Protein AF-A0AAE1FX79-F1 (afdb_monomer)

Solvent-accessible surface area (backbone atoms only — not comparable to full-atom values): 5603 Å² total; per-residue (Å²): 134,86,79,76,78,84,75,81,76,76,76,85,86,74,69,72,71,37,69,72,55,36,51,56,46,50,53,52,47,53,43,43,76,72,68,49,52,61,70,55,52,18,66,76,67,74,42,57,54,67,58,48,52,52,51,50,53,42,31,77,75,66,77,48,76,70,68,79,85,72,84,71,78,83,77,91,71,57,74,70,69,63,74,77,114

Radius of gyration: 20.28 Å; Cα contacts (8 Å, |Δi|>4): 43; chains: 1; bounding box: 27×35×62 Å

Mean predicted aligned error: 10.4 Å

pLDDT: mean 81.67, std 16.99, range [42.16, 97.81]

Nearest PDB structures (foldseek):
  2x48-assembly1_A  TM=9.566E-01  e=2.734E-01  Sulfolobus islandicus rod-shaped virus 1
  2r0q-assembly1_F  TM=9.119E-01  e=4.492E-01  Staphylococcus aureus
  7bhy-assembly1_A  TM=6.313E-01  e=1.013E-01  Bacillus subtilis subsp. subtilis str. 168
  5z4y-assembly1_B  TM=4.578E-01  e=2.398E+00  unclassified
  5nr6-assembly1_A  TM=4.279E-01  e=9.392E+00  Dictyostelium discoideum

Sequence (85 aa):
MDIQPRRRVKPPRTRANRPEVISHRTRIVAYHEAGKGMREISLLLGISRDTVRLWVRRYQEESHVLTRPRPGGPRVTTPEEDELI

InterPro domains: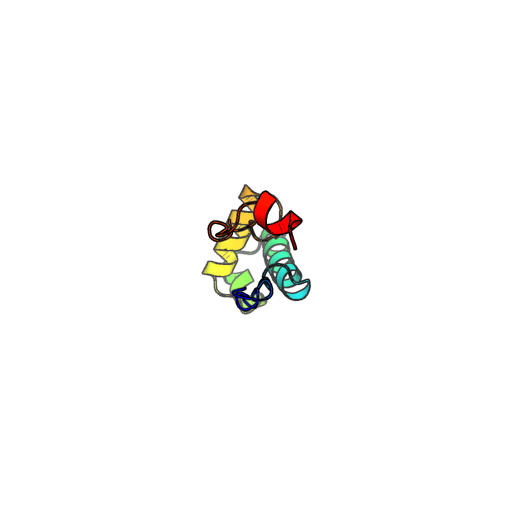
  IPR009057 Homedomain-like superfamily [SSF46689] (16-85)
  IPR036388 Winged helix-like DNA-binding domain superfamily [G3DSA:1.10.10.10] (22-65)
  IPR055247 Insertion element IS150 protein InsJ-like, helix-turn-helix domain [PF13518] (24-75)

Organism: Petrolisthes cinctipes (NCBI:txid88211)

Foldseek 3Di:
DDDDDDDPDDPPPPPQPPPVNQVLLVQLCVVVVVVDDLVRSCVVSVHDSVVSVVSNVCCVVPVGNHDDDDDDPDDPDDPVVVVVD

Secondary structure (DSSP, 8-state):
--------PPPP---TT-HHHHHHHHHHHHHHHTT--HHHHHHHHT--HHHHHHHHHHHHHHSS-PPPPPPPPPPSS-HHHHHT-

Structure (mmCIF, N/CA/C/O backbone):
data_AF-A0AAE1FX79-F1
#
_entry.id   AF-A0AAE1FX79-F1
#
loop_
_atom_site.group_PDB
_atom_site.id
_atom_site.type_symbol
_atom_site.label_atom_id
_atom_site.label_alt_id
_atom_site.label_comp_id
_atom_site.label_asym_id
_atom_site.label_entity_id
_atom_site.label_seq_id
_atom_site.pdbx_PDB_ins_code
_atom_site.Cartn_x
_atom_site.Cartn_y
_atom_site.Cartn_z
_atom_site.occupancy
_atom_site.B_iso_or_equiv
_atom_site.auth_seq_id
_atom_site.auth_comp_id
_atom_site.auth_asym_id
_atom_site.auth_atom_id
_atom_site.pdbx_PDB_model_num
ATOM 1 N N . MET A 1 1 ? 7.860 -25.908 -49.175 1.00 42.16 1 MET A N 1
ATOM 2 C CA . MET A 1 1 ? 7.834 -24.579 -48.530 1.00 42.16 1 MET A CA 1
ATOM 3 C C . 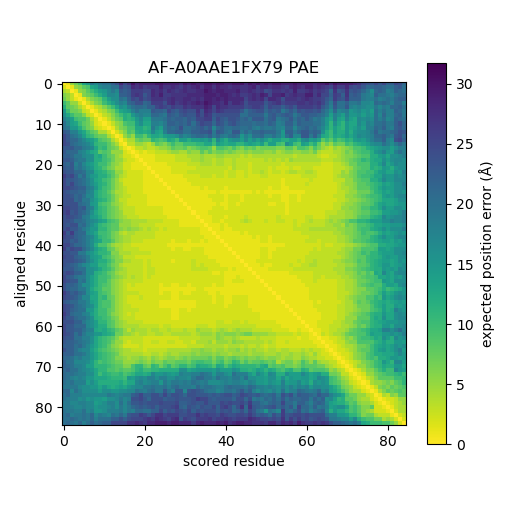MET A 1 1 ? 7.009 -24.725 -47.267 1.00 42.16 1 MET A C 1
ATOM 5 O O . MET A 1 1 ? 5.787 -24.674 -47.328 1.00 42.16 1 MET A O 1
ATOM 9 N N . ASP A 1 2 ? 7.673 -25.042 -46.160 1.00 45.97 2 ASP A N 1
ATOM 10 C CA . ASP A 1 2 ? 7.034 -25.311 -44.874 1.00 45.97 2 ASP A CA 1
ATOM 11 C C . ASP A 1 2 ? 6.604 -24.002 -44.210 1.00 45.97 2 ASP A C 1
ATOM 13 O O . ASP A 1 2 ? 7.420 -23.239 -43.696 1.00 45.97 2 ASP A O 1
ATOM 17 N N . ILE A 1 3 ? 5.302 -23.725 -44.246 1.00 50.97 3 ILE A N 1
ATOM 18 C CA . ILE A 1 3 ? 4.696 -22.599 -43.536 1.00 50.97 3 ILE A CA 1
ATOM 19 C C . ILE A 1 3 ? 4.574 -23.010 -42.066 1.00 50.97 3 ILE A C 1
ATOM 21 O O . ILE A 1 3 ? 3.682 -23.773 -41.693 1.00 50.97 3 ILE A O 1
ATOM 25 N N . GLN A 1 4 ? 5.485 -22.524 -41.223 1.00 50.50 4 GLN A N 1
ATOM 26 C CA . GLN A 1 4 ? 5.410 -22.734 -39.777 1.00 50.50 4 GLN A CA 1
ATOM 27 C C . GLN A 1 4 ? 4.148 -22.054 -39.205 1.00 50.50 4 GLN A C 1
ATOM 29 O O . GLN A 1 4 ? 3.847 -20.908 -39.555 1.00 50.50 4 GLN A O 1
ATOM 34 N N . PRO A 1 5 ? 3.381 -22.717 -38.318 1.00 48.91 5 PRO A N 1
ATOM 35 C CA . PRO A 1 5 ? 2.138 -22.162 -37.801 1.00 48.91 5 PRO A CA 1
ATOM 36 C C . PRO A 1 5 ? 2.401 -20.966 -36.875 1.00 48.91 5 PRO A C 1
ATOM 38 O O . PRO A 1 5 ? 3.189 -21.045 -35.931 1.00 48.91 5 PRO A O 1
ATOM 41 N N . ARG A 1 6 ? 1.672 -19.865 -37.102 1.00 57.25 6 ARG A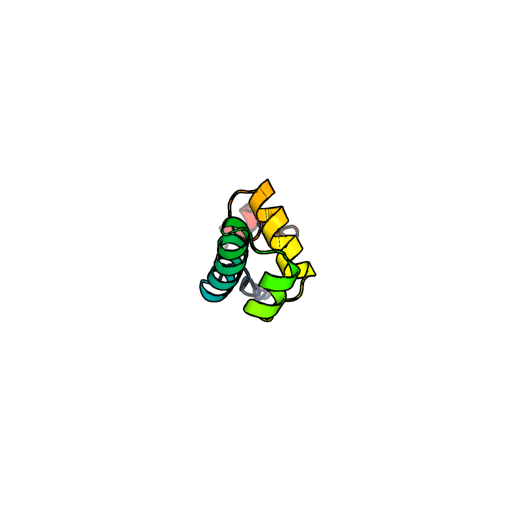 N 1
ATOM 42 C CA . ARG A 1 6 ? 1.662 -18.663 -36.250 1.00 57.25 6 ARG A CA 1
ATOM 43 C C . ARG A 1 6 ? 1.357 -19.037 -34.793 1.00 57.25 6 ARG A C 1
ATOM 45 O O . ARG A 1 6 ? 0.204 -19.290 -34.435 1.00 57.25 6 ARG A O 1
ATOM 52 N N . ARG A 1 7 ? 2.369 -19.052 -33.918 1.00 55.34 7 ARG A N 1
ATOM 53 C CA . ARG A 1 7 ? 2.158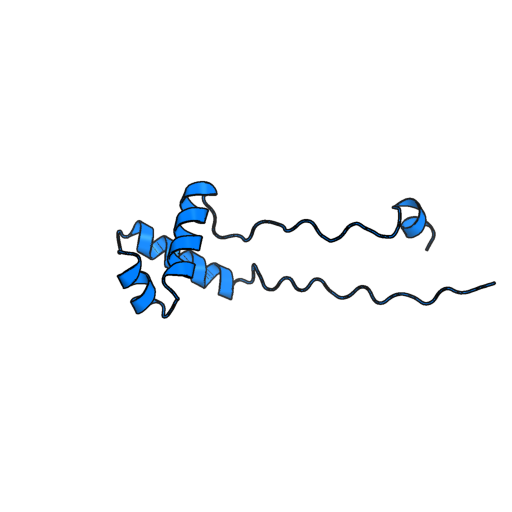 -19.211 -32.470 1.00 55.34 7 ARG A CA 1
ATOM 54 C C . ARG A 1 7 ? 1.366 -18.009 -31.950 1.00 55.34 7 ARG A C 1
ATOM 56 O O . ARG A 1 7 ? 1.830 -16.876 -32.017 1.00 55.34 7 ARG A O 1
ATOM 63 N N . ARG A 1 8 ? 0.179 -18.250 -31.379 1.00 50.94 8 ARG A N 1
ATOM 64 C CA . ARG A 1 8 ? -0.564 -17.234 -30.612 1.00 50.94 8 ARG A CA 1
ATOM 65 C C . ARG A 1 8 ? 0.314 -16.726 -29.467 1.00 50.94 8 ARG A C 1
ATOM 67 O O . ARG A 1 8 ? 0.500 -17.431 -28.474 1.00 50.94 8 ARG A O 1
ATOM 74 N N . VAL A 1 9 ? 0.789 -15.489 -29.562 1.00 58.44 9 VAL A N 1
ATOM 75 C CA . VAL A 1 9 ? 1.341 -14.777 -28.407 1.00 58.44 9 VAL A CA 1
ATOM 76 C C . VAL A 1 9 ? 0.183 -14.555 -27.430 1.00 58.44 9 VAL A C 1
ATOM 78 O O . VAL A 1 9 ? -0.819 -13.925 -27.770 1.00 58.44 9 VAL A O 1
ATOM 81 N N . LYS A 1 10 ? 0.253 -15.141 -26.228 1.00 49.50 10 LYS A N 1
ATOM 82 C CA . LYS A 1 10 ? -0.765 -14.900 -25.194 1.00 49.50 10 LYS A CA 1
ATOM 83 C C . LYS A 1 10 ? -0.675 -13.426 -24.773 1.00 49.50 10 LYS A C 1
ATOM 85 O O . LYS A 1 10 ? 0.431 -12.971 -24.484 1.00 49.50 10 LYS A O 1
ATOM 90 N N . PRO A 1 11 ? -1.797 -12.687 -24.695 1.00 50.69 11 PRO A N 1
ATOM 91 C CA . PRO A 1 11 ? -1.766 -11.284 -24.301 1.00 50.69 11 PRO A CA 1
ATOM 92 C C . PRO A 1 11 ? -1.169 -11.133 -22.890 1.00 50.69 11 PRO A C 1
ATOM 94 O O . PRO A 1 11 ? -1.372 -12.017 -22.043 1.00 50.69 11 PRO A O 1
ATOM 97 N N . PRO A 1 12 ? -0.442 -10.035 -22.610 1.00 55.69 12 PRO A N 1
ATOM 98 C CA . PRO A 1 12 ? 0.176 -9.817 -21.310 1.00 55.69 12 PRO A CA 1
ATOM 99 C C . PRO A 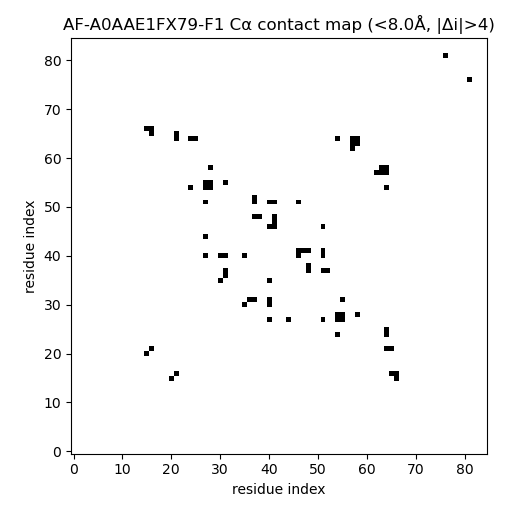1 12 ? -0.893 -9.827 -20.209 1.00 55.69 12 PRO A C 1
ATOM 101 O O . PRO A 1 12 ? -1.845 -9.051 -20.211 1.00 55.69 12 PRO A O 1
ATOM 104 N N . ARG A 1 13 ? -0.746 -10.741 -19.242 1.00 57.44 13 ARG A N 1
ATOM 105 C CA . ARG A 1 13 ? -1.687 -10.950 -18.123 1.00 57.44 13 ARG A CA 1
ATOM 106 C C . ARG A 1 13 ? -1.586 -9.881 -17.022 1.00 57.44 13 ARG A C 1
ATOM 108 O O . ARG A 1 13 ? -1.822 -10.172 -15.850 1.00 57.44 13 ARG A O 1
ATOM 115 N N . THR A 1 14 ? -1.202 -8.647 -17.318 1.00 56.78 14 THR A N 1
ATOM 116 C CA . THR A 1 14 ? -0.830 -7.682 -16.273 1.00 56.78 14 THR A CA 1
ATOM 117 C C . THR A 1 14 ? -2.013 -6.833 -15.804 1.00 56.78 14 THR A C 1
ATOM 119 O O . THR A 1 14 ? -2.121 -5.650 -16.093 1.00 56.78 14 THR A O 1
ATOM 122 N N . ARG A 1 15 ? -2.877 -7.416 -14.955 1.00 62.19 15 ARG A N 1
ATOM 123 C CA . ARG A 1 15 ? -3.861 -6.655 -14.143 1.00 62.19 15 ARG A CA 1
ATOM 124 C C . ARG A 1 15 ? -3.221 -5.864 -12.985 1.00 62.19 15 ARG A C 1
ATOM 126 O O . ARG A 1 15 ? -3.919 -5.175 -12.250 1.00 62.19 15 ARG A O 1
ATOM 133 N N . ALA A 1 16 ? -1.906 -5.981 -12.796 1.00 68.19 16 ALA A N 1
ATOM 134 C CA . ALA A 1 16 ? -1.208 -5.589 -11.572 1.00 68.19 16 ALA A CA 1
ATOM 135 C C . ALA A 1 16 ? -1.215 -4.080 -11.270 1.00 68.19 16 ALA A C 1
ATOM 137 O O . ALA A 1 16 ? -1.094 -3.717 -10.105 1.00 68.19 16 ALA A O 1
ATOM 138 N N . ASN A 1 17 ? -1.365 -3.219 -12.280 1.00 81.06 17 ASN A N 1
ATOM 139 C CA . ASN A 1 17 ? -1.371 -1.758 -12.126 1.00 81.06 17 ASN A CA 1
ATOM 140 C C . ASN A 1 17 ? -2.681 -1.138 -12.643 1.00 81.06 17 ASN A C 1
ATOM 142 O O . ASN A 1 17 ? -2.689 -0.022 -13.150 1.00 81.06 17 ASN A O 1
ATOM 146 N N . ARG A 1 18 ? -3.804 -1.865 -12.546 1.00 86.19 18 ARG A N 1
ATOM 147 C CA . ARG A 1 18 ? -5.119 -1.270 -12.814 1.00 86.19 18 ARG A CA 1
ATOM 148 C C . ARG A 1 18 ? -5.409 -0.135 -11.823 1.00 86.19 18 ARG A C 1
ATOM 150 O O . ARG A 1 18 ? -5.013 -0.263 -10.661 1.00 86.19 18 ARG A O 1
ATOM 157 N N . PRO A 1 19 ? -6.162 0.904 -12.225 1.00 86.75 19 PRO A N 1
ATOM 158 C CA . PRO A 1 19 ? -6.510 2.021 -11.346 1.00 86.75 19 PRO A CA 1
ATOM 159 C C . PRO A 1 19 ? -7.168 1.569 -10.037 1.00 86.75 19 PRO A C 1
ATOM 161 O O . PRO A 1 19 ? -6.804 2.058 -8.973 1.00 86.75 19 PRO A O 1
ATOM 164 N N . GLU A 1 20 ? -8.057 0.567 -10.093 1.00 88.31 20 GLU A N 1
ATOM 165 C CA . GLU A 1 20 ? -8.706 -0.006 -8.902 1.00 88.31 20 GLU A CA 1
ATOM 166 C C . GLU A 1 20 ? -7.676 -0.561 -7.903 1.00 88.31 20 GLU A C 1
ATOM 168 O O . GLU A 1 20 ? -7.774 -0.336 -6.700 1.00 88.31 20 GLU A O 1
ATOM 173 N N . VAL A 1 21 ? -6.647 -1.257 -8.396 1.00 87.88 21 VAL A N 1
ATOM 174 C CA . VAL A 1 21 ? -5.640 -1.929 -7.569 1.00 87.88 21 VAL A CA 1
ATOM 175 C C . VAL A 1 21 ? -4.664 -0.903 -7.005 1.00 87.88 21 VAL A C 1
ATOM 177 O O . VAL A 1 21 ? -4.280 -0.997 -5.841 1.00 87.88 21 VAL A O 1
ATOM 180 N N . ILE A 1 22 ? -4.285 0.090 -7.813 1.00 90.75 22 ILE A N 1
ATOM 181 C CA . ILE A 1 22 ? -3.465 1.221 -7.370 1.00 90.75 22 ILE A CA 1
ATOM 182 C C . ILE A 1 22 ? -4.195 1.974 -6.258 1.00 90.75 22 ILE A C 1
ATOM 184 O O . ILE A 1 22 ? -3.612 2.177 -5.200 1.00 90.75 22 ILE A O 1
ATOM 188 N N . SER A 1 23 ? -5.483 2.274 -6.441 1.00 92.75 23 SER A N 1
ATOM 189 C CA . SER A 1 23 ? -6.308 2.954 -5.439 1.00 92.75 23 SER A CA 1
ATOM 190 C C . SER A 1 23 ? -6.309 2.221 -4.092 1.00 92.75 23 SER A C 1
ATOM 192 O O . SER A 1 23 ? -6.098 2.847 -3.054 1.00 92.75 23 SER A O 1
ATOM 194 N N . HIS A 1 24 ? -6.436 0.888 -4.084 1.00 91.56 24 HIS A N 1
ATOM 195 C CA . HIS A 1 24 ? -6.350 0.106 -2.843 1.00 91.56 24 HIS A CA 1
ATOM 196 C C . HIS A 1 24 ? -5.001 0.277 -2.127 1.00 91.56 24 HIS A C 1
ATOM 198 O O . HIS A 1 24 ? -4.966 0.408 -0.905 1.00 91.56 24 HIS A O 1
ATOM 204 N N . ARG A 1 25 ? -3.889 0.319 -2.868 1.00 94.50 25 ARG A N 1
ATOM 205 C CA . ARG A 1 25 ? -2.540 0.504 -2.302 1.00 94.50 25 ARG A CA 1
ATOM 206 C C . ARG A 1 25 ? -2.320 1.929 -1.814 1.00 94.50 25 ARG A C 1
ATOM 208 O O . ARG A 1 25 ? -1.759 2.116 -0.740 1.00 94.50 25 ARG A O 1
ATOM 215 N N . THR A 1 26 ? -2.808 2.916 -2.560 1.00 95.56 26 THR A N 1
ATOM 216 C CA . THR A 1 26 ? -2.780 4.323 -2.157 1.00 95.56 26 THR A CA 1
ATOM 217 C C . THR A 1 26 ? -3.521 4.521 -0.838 1.00 95.56 26 THR A C 1
ATOM 219 O O . THR A 1 26 ? -3.008 5.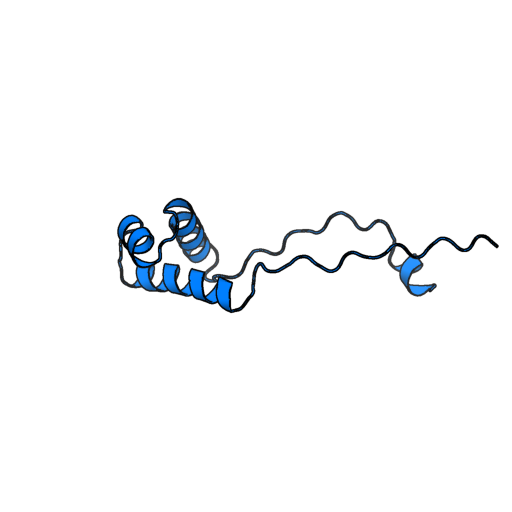203 0.039 1.00 95.56 26 THR A O 1
ATOM 222 N N . ARG A 1 27 ? -4.674 3.864 -0.636 1.00 96.88 27 ARG A N 1
ATOM 223 C CA . ARG A 1 27 ? -5.399 3.917 0.648 1.00 96.88 27 ARG A CA 1
ATOM 224 C C . ARG A 1 27 ? -4.581 3.328 1.800 1.00 96.88 27 ARG A C 1
ATOM 226 O O . ARG A 1 27 ? -4.574 3.912 2.877 1.00 96.88 27 ARG A O 1
ATOM 233 N N . ILE A 1 28 ? -3.873 2.214 1.583 1.00 96.75 28 ILE A N 1
ATOM 234 C CA . ILE A 1 28 ? -2.973 1.629 2.597 1.00 96.75 28 ILE A CA 1
ATOM 235 C C . ILE A 1 28 ? -1.906 2.646 3.019 1.00 96.75 28 ILE A C 1
ATOM 237 O O . ILE A 1 28 ? -1.719 2.872 4.213 1.00 96.75 28 ILE A O 1
ATOM 241 N N . VAL A 1 29 ? -1.226 3.254 2.042 1.00 96.12 29 VAL A N 1
ATOM 242 C CA . VAL A 1 29 ? -0.163 4.236 2.290 1.00 96.12 29 VAL A CA 1
ATOM 243 C C . VAL A 1 29 ? -0.712 5.477 2.987 1.00 96.12 29 VAL A C 1
ATOM 245 O O . VAL A 1 29 ? -0.162 5.875 4.006 1.00 96.12 29 VAL A O 1
ATOM 248 N N . ALA A 1 30 ? -1.840 6.018 2.524 1.00 96.62 30 ALA A N 1
ATOM 249 C CA . ALA A 1 30 ? -2.456 7.201 3.119 1.00 96.62 30 ALA A CA 1
ATOM 250 C C . ALA A 1 30 ? -2.804 6.997 4.604 1.00 96.62 30 ALA A C 1
ATOM 252 O O . ALA A 1 30 ? -2.542 7.865 5.432 1.00 96.62 30 ALA A O 1
ATOM 253 N N . TYR A 1 31 ? -3.348 5.833 4.979 1.00 97.62 31 TYR A N 1
ATOM 254 C CA . TYR A 1 31 ? -3.612 5.546 6.392 1.00 97.62 31 TYR A CA 1
ATOM 255 C C . TYR A 1 31 ? -2.335 5.334 7.211 1.00 97.62 31 TYR A C 1
ATOM 257 O O . TYR A 1 31 ? -2.310 5.684 8.390 1.00 97.62 31 TYR A O 1
ATOM 265 N N . HIS A 1 32 ? -1.287 4.772 6.609 1.00 96.50 32 HIS A N 1
ATOM 266 C CA . HIS A 1 32 ? 0.012 4.646 7.262 1.00 96.50 32 HIS A CA 1
ATOM 267 C C . HIS A 1 32 ? 0.661 6.019 7.503 1.00 96.50 32 HIS A C 1
ATOM 269 O O . HIS A 1 32 ? 1.153 6.268 8.598 1.00 96.50 32 HIS A O 1
ATOM 275 N N . GLU A 1 33 ? 0.614 6.927 6.525 1.00 95.50 33 GLU A N 1
ATOM 276 C CA . GLU A 1 33 ? 1.085 8.314 6.670 1.00 95.50 33 GLU A CA 1
ATOM 277 C C . GLU A 1 33 ? 0.272 9.094 7.708 1.00 95.50 33 GLU A C 1
ATOM 279 O O . GLU A 1 33 ? 0.825 9.902 8.446 1.00 95.50 33 GLU A O 1
ATOM 284 N N . ALA A 1 34 ? -1.017 8.776 7.855 1.00 96.25 34 ALA A N 1
ATOM 285 C CA . ALA A 1 34 ? -1.857 9.276 8.943 1.00 96.25 34 ALA A CA 1
ATOM 286 C C . ALA A 1 34 ? -1.534 8.657 10.325 1.00 96.25 34 ALA A C 1
ATOM 288 O O . ALA A 1 34 ? -2.262 8.897 11.288 1.00 96.25 34 ALA A O 1
ATOM 289 N N . GLY A 1 35 ? -0.486 7.833 10.439 1.00 96.62 35 GLY A N 1
ATOM 290 C CA . GLY A 1 35 ? -0.012 7.254 11.698 1.00 96.62 35 GLY A CA 1
ATOM 291 C C . GLY A 1 35 ? -0.795 6.032 12.187 1.00 96.62 35 GLY A C 1
ATOM 292 O O . GLY A 1 35 ? -0.598 5.597 13.322 1.00 96.62 35 GLY A O 1
ATOM 293 N N . LYS A 1 36 ? -1.682 5.451 11.366 1.00 96.31 36 LYS A N 1
ATOM 294 C CA . LYS A 1 36 ? -2.455 4.270 11.776 1.00 96.31 36 LYS A CA 1
ATOM 295 C C . LYS A 1 36 ? -1.584 3.023 11.844 1.00 96.31 36 LYS A C 1
ATOM 297 O O . LYS A 1 36 ? -0.771 2.740 10.964 1.00 96.31 36 LYS A O 1
ATOM 302 N N . GLY A 1 37 ? -1.821 2.208 12.869 1.00 96.00 37 G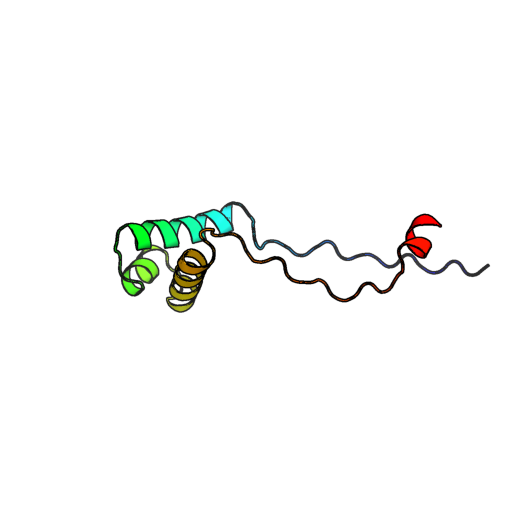LY A N 1
ATOM 303 C CA . GLY A 1 37 ? -1.139 0.927 13.021 1.00 96.00 37 GLY A CA 1
ATOM 304 C C . GLY A 1 37 ? -1.567 -0.085 11.952 1.00 96.00 37 GLY A C 1
ATOM 305 O O . GLY A 1 37 ? -2.724 -0.134 11.542 1.00 96.00 37 GLY A O 1
ATOM 306 N N . MET A 1 38 ? -0.667 -0.986 11.550 1.00 95.00 38 MET A N 1
ATOM 307 C CA . MET A 1 38 ? -0.941 -1.978 10.490 1.00 95.00 38 MET A CA 1
ATOM 308 C C . MET A 1 38 ? -2.181 -2.855 10.759 1.00 95.00 38 MET A C 1
ATOM 310 O O . MET A 1 38 ? -2.871 -3.263 9.824 1.00 95.00 38 MET A O 1
ATOM 314 N N . ARG A 1 39 ? -2.471 -3.166 12.034 1.00 96.81 39 ARG A N 1
ATOM 315 C CA . ARG A 1 39 ? -3.679 -3.915 12.437 1.00 96.81 39 ARG A CA 1
ATOM 316 C C . ARG A 1 39 ? -4.952 -3.104 12.191 1.00 96.81 39 ARG A C 1
ATOM 318 O O . ARG A 1 39 ? -5.939 -3.66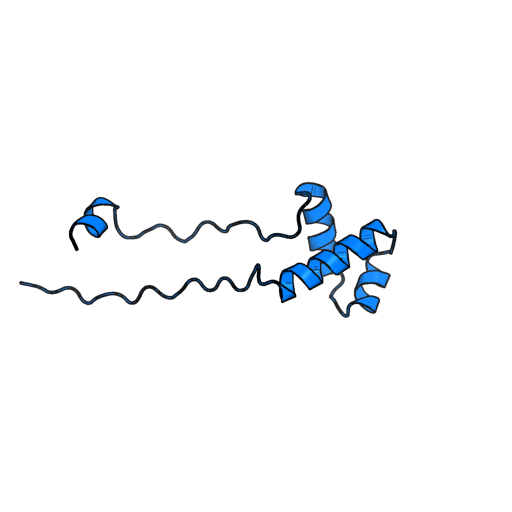6 11.738 1.00 96.81 39 ARG A O 1
ATOM 325 N N . GLU A 1 40 ? -4.917 -1.808 12.474 1.00 96.81 40 GLU A N 1
ATOM 326 C CA . GLU A 1 40 ? -6.050 -0.907 12.271 1.00 96.81 40 GLU A CA 1
ATOM 327 C C . GLU A 1 40 ? -6.344 -0.740 10.776 1.00 96.81 40 GLU A C 1
ATOM 329 O O . GLU A 1 40 ? -7.479 -0.918 10.349 1.00 96.81 40 GLU A O 1
ATOM 334 N N . ILE A 1 41 ? -5.305 -0.522 9.963 1.00 97.25 41 ILE A N 1
ATOM 335 C CA . ILE A 1 41 ? -5.417 -0.425 8.497 1.00 97.25 41 ILE A CA 1
ATOM 336 C C . ILE A 1 41 ? -6.032 -1.699 7.905 1.00 97.25 41 ILE A C 1
ATOM 338 O O . ILE A 1 41 ? -6.903 -1.631 7.040 1.00 97.25 41 ILE A O 1
ATOM 342 N N . SER A 1 42 ? -5.593 -2.865 8.387 1.00 97.19 42 SER A N 1
ATOM 343 C CA . SER A 1 42 ? -6.121 -4.166 7.968 1.00 97.19 42 SER A CA 1
ATOM 344 C C . SER A 1 42 ? -7.628 -4.284 8.212 1.00 97.19 42 SER A C 1
ATOM 346 O O . SER A 1 42 ? -8.354 -4.685 7.305 1.00 97.19 42 SER A O 1
ATOM 348 N N . LEU A 1 43 ? -8.100 -3.883 9.397 1.00 97.12 43 LEU A N 1
ATOM 349 C CA . LEU A 1 43 ? -9.521 -3.907 9.750 1.00 97.12 43 LEU A CA 1
ATOM 350 C C . LEU A 1 43 ? -10.331 -2.874 8.955 1.00 97.12 43 LEU A C 1
ATOM 352 O O . LEU A 1 43 ? -11.406 -3.200 8.464 1.00 97.12 43 LEU A O 1
ATOM 356 N N . LEU A 1 44 ? -9.803 -1.658 8.781 1.00 95.94 44 LEU A N 1
ATOM 357 C CA . LEU A 1 44 ? -10.473 -0.571 8.058 1.00 95.94 44 LEU A CA 1
ATOM 358 C C . LEU A 1 44 ? -10.680 -0.876 6.572 1.00 95.94 44 LEU A C 1
ATOM 360 O O . LEU A 1 44 ? -11.692 -0.487 5.996 1.00 95.94 44 LEU A O 1
ATOM 364 N N . LEU A 1 45 ? -9.706 -1.535 5.940 1.00 94.69 45 LEU A N 1
ATOM 365 C CA . LEU A 1 45 ? -9.730 -1.814 4.504 1.00 94.69 45 LEU A CA 1
ATOM 366 C C . LEU A 1 45 ? -10.174 -3.241 4.157 1.00 94.69 45 LEU A C 1
ATOM 368 O O . LEU A 1 45 ? -10.357 -3.534 2.978 1.00 94.69 45 LEU A O 1
ATOM 372 N N . GLY A 1 46 ? -10.309 -4.137 5.139 1.00 95.75 46 GLY A N 1
ATOM 373 C CA . GLY A 1 46 ? -10.580 -5.558 4.890 1.00 95.75 46 GLY A CA 1
ATOM 374 C C . GLY A 1 46 ? -9.428 -6.281 4.179 1.00 95.75 46 GLY A C 1
ATOM 375 O O . GLY A 1 46 ? -9.648 -7.238 3.441 1.00 95.75 46 GLY A O 1
ATOM 376 N N . ILE A 1 47 ? -8.191 -5.811 4.364 1.00 94.25 47 ILE A N 1
ATOM 377 C CA . ILE A 1 47 ? -6.990 -6.326 3.690 1.00 94.25 47 ILE A CA 1
ATOM 378 C C . ILE A 1 47 ? -6.143 -7.103 4.697 1.00 94.25 47 ILE A C 1
ATOM 380 O O . ILE A 1 47 ? -6.026 -6.699 5.853 1.00 94.25 47 ILE A O 1
ATOM 384 N N . SER A 1 48 ? -5.507 -8.203 4.279 1.00 96.69 48 SER A N 1
ATOM 385 C CA . SER A 1 48 ? -4.635 -8.971 5.176 1.00 96.69 48 SER A CA 1
ATOM 386 C C . SER A 1 48 ? -3.463 -8.128 5.696 1.00 96.69 48 SER A C 1
ATOM 388 O O . SER A 1 48 ? -2.872 -7.321 4.970 1.00 96.69 48 SER A O 1
ATOM 390 N N . ARG A 1 49 ? -3.085 -8.344 6.962 1.00 96.81 49 ARG A N 1
ATOM 391 C CA . ARG A 1 49 ? -1.967 -7.632 7.609 1.00 96.81 49 ARG A CA 1
ATOM 392 C C . ARG A 1 49 ? -0.650 -7.778 6.842 1.00 96.81 49 ARG A C 1
ATOM 394 O O . ARG A 1 49 ? 0.128 -6.828 6.805 1.00 96.81 49 ARG A O 1
ATOM 401 N N . ASP A 1 50 ? -0.413 -8.923 6.207 1.00 97.81 50 ASP A N 1
ATOM 402 C CA . ASP A 1 50 ? 0.788 -9.156 5.396 1.00 97.81 50 ASP A CA 1
ATOM 403 C C . ASP A 1 50 ? 0.801 -8.313 4.122 1.00 97.81 50 ASP A C 1
ATOM 405 O O . ASP A 1 50 ? 1.842 -7.772 3.752 1.00 97.81 50 ASP A O 1
ATOM 409 N N . THR A 1 51 ? -0.360 -8.121 3.490 1.00 95.94 51 THR A N 1
ATOM 410 C CA . THR A 1 51 ? -0.488 -7.232 2.328 1.00 95.94 51 THR A CA 1
ATOM 411 C C . THR A 1 51 ? -0.246 -5.778 2.725 1.00 95.94 51 THR A C 1
ATOM 413 O O . THR A 1 51 ? 0.466 -5.066 2.018 1.00 95.94 51 THR A O 1
ATOM 416 N N . VAL A 1 52 ? -0.786 -5.342 3.870 1.00 97.06 52 VAL A N 1
ATOM 417 C CA . VAL A 1 52 ? -0.523 -4.002 4.425 1.00 97.06 52 VAL A CA 1
ATOM 418 C C . VAL A 1 52 ? 0.975 -3.818 4.673 1.00 97.06 52 VAL A C 1
ATOM 420 O O . VAL A 1 52 ? 1.568 -2.870 4.166 1.00 97.06 52 VAL A O 1
ATOM 423 N N . ARG A 1 53 ? 1.609 -4.761 5.383 1.00 97.19 53 ARG A N 1
ATOM 424 C CA . ARG A 1 53 ? 3.050 -4.738 5.673 1.00 97.19 53 ARG A CA 1
ATOM 425 C C . ARG A 1 53 ? 3.889 -4.668 4.395 1.00 97.19 53 ARG A C 1
ATOM 427 O O . ARG A 1 53 ? 4.817 -3.867 4.325 1.00 97.19 53 ARG A O 1
ATOM 434 N N . LEU A 1 54 ? 3.567 -5.490 3.393 1.00 95.88 54 LEU A N 1
ATOM 435 C CA . LEU A 1 54 ? 4.261 -5.514 2.105 1.00 95.88 54 LEU A CA 1
ATOM 436 C C . LEU A 1 54 ? 4.242 -4.140 1.430 1.00 95.88 54 LEU A C 1
ATOM 438 O O . LEU A 1 54 ? 5.283 -3.675 0.971 1.00 95.88 54 LEU A O 1
ATOM 442 N N . TRP A 1 55 ? 3.068 -3.508 1.347 1.00 95.88 55 TRP A N 1
ATOM 443 C CA . TRP A 1 55 ? 2.919 -2.232 0.647 1.00 95.88 55 TRP A CA 1
ATOM 444 C C . TRP A 1 55 ? 3.507 -1.057 1.413 1.00 95.88 55 TRP A C 1
ATOM 446 O O . TRP A 1 55 ? 4.126 -0.209 0.783 1.00 95.88 55 TRP A O 1
ATOM 456 N N . VAL A 1 56 ? 3.400 -1.038 2.743 1.00 95.75 56 VAL A N 1
ATOM 457 C CA . VAL A 1 56 ? 4.086 -0.037 3.573 1.00 95.75 56 VAL A CA 1
ATOM 458 C C . VAL A 1 56 ? 5.598 -0.127 3.374 1.00 95.75 56 VAL A C 1
ATOM 460 O O . VAL A 1 56 ? 6.234 0.880 3.081 1.00 95.75 56 VAL A O 1
ATOM 463 N N . ARG A 1 57 ? 6.167 -1.337 3.445 1.00 96.06 57 ARG A N 1
ATOM 464 C CA . ARG A 1 57 ? 7.605 -1.544 3.241 1.00 96.06 57 ARG A CA 1
ATOM 465 C C . ARG A 1 57 ? 8.051 -1.109 1.844 1.00 96.06 57 ARG A C 1
ATOM 467 O O . ARG A 1 57 ? 9.029 -0.388 1.714 1.00 96.06 57 ARG A O 1
ATOM 474 N N . ARG A 1 58 ? 7.325 -1.518 0.799 1.00 95.19 58 ARG A N 1
ATOM 475 C CA . ARG A 1 58 ? 7.642 -1.099 -0.575 1.00 95.19 58 ARG A CA 1
ATOM 476 C C . ARG A 1 58 ? 7.538 0.403 -0.763 1.00 95.19 58 ARG A C 1
ATOM 478 O O . ARG A 1 58 ? 8.370 0.966 -1.452 1.00 95.19 58 ARG A O 1
ATOM 485 N N . TYR A 1 59 ? 6.545 1.047 -0.159 1.00 94.88 59 TYR A N 1
ATOM 486 C CA . TYR A 1 59 ? 6.416 2.496 -0.234 1.00 94.88 59 TYR A CA 1
ATOM 487 C C . TYR A 1 59 ? 7.592 3.205 0.445 1.00 94.88 59 TYR A C 1
ATOM 489 O O . TYR A 1 59 ? 8.128 4.148 -0.118 1.00 94.88 59 TYR A O 1
ATOM 497 N N . GLN A 1 60 ? 8.048 2.711 1.597 1.00 93.94 60 GLN A N 1
ATOM 498 C CA . GLN A 1 60 ? 9.242 3.235 2.268 1.00 93.94 60 GLN A CA 1
ATOM 499 C C . GLN A 1 60 ? 10.528 3.038 1.445 1.00 93.94 60 GLN A C 1
ATOM 501 O O . GLN A 1 60 ? 11.430 3.863 1.531 1.00 93.94 60 GLN A O 1
ATOM 506 N N . GLU A 1 61 ? 10.622 1.959 0.660 1.00 95.06 61 GLU A N 1
ATOM 507 C CA . GLU A 1 61 ? 11.786 1.652 -0.188 1.00 95.06 61 GLU A CA 1
ATOM 508 C C . GLU A 1 61 ? 11.757 2.375 -1.554 1.00 95.06 61 GLU A C 1
ATOM 510 O O . GLU A 1 61 ? 12.799 2.789 -2.051 1.00 95.06 61 GLU A O 1
ATOM 515 N N . GLU A 1 62 ? 10.585 2.493 -2.188 1.00 91.88 62 GLU A N 1
ATOM 516 C CA . GLU A 1 62 ? 10.423 2.881 -3.603 1.00 91.88 62 GLU A CA 1
ATOM 517 C C . GLU A 1 62 ? 9.687 4.223 -3.794 1.00 91.88 62 GLU A C 1
ATOM 519 O O . GLU A 1 62 ? 9.626 4.737 -4.909 1.00 91.88 62 GLU A O 1
ATOM 524 N N . SER A 1 63 ? 9.078 4.778 -2.739 1.00 91.81 63 SER A N 1
ATOM 525 C CA . SER A 1 63 ? 8.262 6.007 -2.762 1.00 91.81 63 SER A CA 1
ATOM 526 C C . SER A 1 63 ? 7.076 5.990 -3.745 1.00 91.81 63 SER A C 1
ATOM 528 O O . SER A 1 63 ? 6.508 7.032 -4.067 1.00 91.81 63 SER A O 1
ATOM 530 N N . HIS A 1 64 ? 6.657 4.812 -4.226 1.00 91.94 64 HIS A N 1
ATOM 531 C CA . HIS A 1 64 ? 5.503 4.652 -5.115 1.00 91.94 64 HIS A CA 1
ATOM 532 C C . HIS A 1 64 ? 4.736 3.341 -4.882 1.00 91.94 64 HIS A C 1
ATOM 534 O O . HIS A 1 64 ? 5.264 2.358 -4.367 1.00 91.94 64 HIS A O 1
ATOM 540 N N . VAL A 1 65 ? 3.482 3.280 -5.345 1.00 89.56 65 VAL A N 1
ATOM 541 C CA . VAL A 1 65 ? 2.584 2.108 -5.194 1.00 89.56 65 VAL A CA 1
ATOM 542 C C . VAL A 1 65 ? 2.447 1.247 -6.461 1.00 89.56 65 VAL A C 1
ATOM 544 O O . VAL A 1 65 ? 1.541 0.409 -6.592 1.00 89.56 65 VAL A O 1
ATOM 547 N N . LEU A 1 66 ? 3.340 1.451 -7.428 1.00 89.88 66 LEU A N 1
ATOM 548 C CA . LEU A 1 66 ? 3.387 0.664 -8.655 1.00 89.88 66 LEU A CA 1
ATOM 549 C C . LEU A 1 66 ? 4.041 -0.699 -8.410 1.00 89.88 66 LEU A C 1
ATOM 551 O O . LEU A 1 66 ? 4.898 -0.870 -7.549 1.00 89.88 66 LEU A O 1
ATOM 555 N N . THR A 1 67 ? 3.608 -1.706 -9.167 1.00 86.56 67 THR A N 1
ATOM 556 C CA . THR A 1 67 ? 4.261 -3.021 -9.141 1.00 86.56 67 THR A CA 1
ATOM 557 C C . THR A 1 67 ? 5.572 -2.954 -9.915 1.00 86.56 67 THR A C 1
ATOM 559 O O . THR A 1 67 ? 5.577 -2.450 -11.038 1.00 86.56 67 THR A O 1
ATOM 562 N N . ARG A 1 68 ? 6.637 -3.553 -9.368 1.00 83.75 68 ARG A N 1
ATOM 563 C CA . ARG A 1 68 ? 7.910 -3.742 -10.076 1.00 83.75 68 ARG A CA 1
ATOM 564 C C . ARG A 1 68 ? 7.691 -4.458 -11.419 1.00 83.75 68 ARG A C 1
ATOM 566 O O . ARG A 1 68 ? 6.942 -5.447 -11.450 1.00 83.75 68 ARG A O 1
ATOM 573 N N . PRO A 1 69 ? 8.340 -4.014 -12.509 1.00 79.81 69 PRO A N 1
ATOM 574 C CA . PRO A 1 69 ? 8.349 -4.777 -13.746 1.00 79.81 69 PRO A CA 1
ATOM 575 C C . PRO A 1 69 ? 8.976 -6.145 -13.466 1.00 79.81 69 PRO A C 1
ATOM 577 O O . PRO A 1 69 ? 10.021 -6.249 -12.825 1.00 79.81 69 PRO A O 1
ATOM 580 N N . ARG A 1 70 ? 8.306 -7.216 -13.895 1.00 75.12 70 ARG A N 1
ATOM 581 C CA . ARG A 1 70 ? 8.889 -8.559 -13.848 1.00 75.12 70 ARG A CA 1
ATOM 582 C C . ARG A 1 70 ? 9.648 -8.779 -15.150 1.00 75.12 70 ARG A C 1
ATOM 584 O O . ARG A 1 70 ? 9.048 -8.522 -16.197 1.00 75.12 70 ARG A O 1
ATOM 591 N N . PRO A 1 71 ? 10.899 -9.267 -15.113 1.00 73.88 71 PRO A N 1
ATOM 592 C CA . PRO A 1 71 ? 11.530 -9.747 -16.328 1.00 73.88 71 PRO A CA 1
ATOM 593 C C . PRO A 1 71 ? 10.617 -10.824 -16.919 1.00 73.88 71 PRO A C 1
ATOM 595 O O . PRO A 1 71 ? 10.139 -11.716 -16.211 1.00 73.88 71 PRO A O 1
ATOM 598 N N . GLY A 1 72 ? 10.288 -10.672 -18.200 1.00 74.38 72 GLY A N 1
ATOM 599 C CA . GLY A 1 72 ? 9.606 -11.727 -18.934 1.00 74.38 72 GLY A CA 1
ATOM 600 C C . GLY A 1 72 ? 10.474 -12.984 -18.976 1.00 74.38 72 GLY A C 1
ATOM 601 O O . GLY A 1 72 ? 11.664 -12.948 -18.660 1.00 74.38 72 GLY A O 1
ATOM 602 N N . GLY A 1 73 ? 9.882 -14.102 -19.392 1.00 76.56 73 GLY A N 1
ATOM 603 C CA . GLY A 1 73 ? 10.698 -15.240 -19.809 1.00 76.56 73 GLY A CA 1
ATOM 604 C C . GLY A 1 73 ? 11.619 -14.832 -20.971 1.00 76.56 73 GLY A C 1
ATOM 605 O O . GLY A 1 73 ? 11.270 -13.903 -21.710 1.00 76.56 73 GLY A O 1
ATOM 606 N N . PRO A 1 74 ? 12.777 -15.491 -21.135 1.00 75.12 74 PRO A N 1
ATOM 607 C CA . PRO A 1 74 ? 13.668 -15.229 -22.260 1.00 75.12 74 PRO A CA 1
ATOM 608 C C . PRO A 1 74 ? 12.907 -15.334 -23.588 1.00 75.12 74 PRO A C 1
ATOM 610 O O . PRO A 1 74 ? 12.043 -16.201 -23.759 1.00 75.12 74 PRO A O 1
ATOM 613 N N . ARG A 1 75 ? 13.200 -14.410 -24.511 1.00 66.00 75 ARG A N 1
ATOM 614 C CA . ARG A 1 75 ? 12.638 -14.436 -25.866 1.00 66.00 75 ARG A CA 1
ATOM 615 C C . ARG A 1 75 ? 13.170 -15.669 -26.592 1.00 66.00 75 ARG A C 1
ATOM 617 O O . ARG A 1 75 ? 14.332 -16.022 -26.429 1.00 66.00 75 ARG A O 1
ATOM 624 N N . VAL A 1 76 ? 12.300 -16.322 -27.360 1.00 75.62 76 VAL A N 1
ATOM 625 C CA . VAL A 1 76 ? 12.668 -17.497 -28.168 1.00 75.62 76 VAL A CA 1
ATOM 626 C C . VAL A 1 76 ? 13.220 -17.079 -29.534 1.00 75.62 76 VAL A C 1
ATOM 628 O O . VAL A 1 76 ? 14.058 -17.796 -30.059 1.00 75.62 76 VAL A O 1
ATOM 631 N N . THR A 1 77 ? 12.783 -15.938 -30.079 1.00 71.06 77 THR A N 1
ATOM 632 C CA . THR A 1 77 ? 13.229 -15.409 -31.378 1.00 71.06 77 THR A CA 1
ATOM 633 C C . THR A 1 77 ? 14.195 -14.238 -31.225 1.00 71.06 77 THR A C 1
ATOM 635 O O . THR A 1 77 ? 14.133 -13.486 -30.238 1.00 71.06 77 THR A O 1
ATOM 638 N N . THR A 1 78 ? 15.084 -14.092 -32.207 1.00 71.31 78 THR A N 1
ATOM 639 C CA . THR A 1 78 ? 15.981 -12.938 -32.343 1.00 71.31 78 THR A CA 1
ATOM 640 C C . THR A 1 78 ? 15.262 -11.766 -33.037 1.00 71.31 78 THR A C 1
ATOM 642 O O . THR A 1 78 ? 14.248 -11.975 -33.700 1.00 71.31 78 THR A O 1
ATOM 645 N N . PRO A 1 79 ? 15.739 -10.514 -32.884 1.00 66.69 79 PRO A N 1
ATOM 646 C CA . PRO A 1 79 ? 15.134 -9.350 -33.546 1.00 66.69 79 PRO A CA 1
ATOM 647 C C . PRO A 1 79 ? 15.103 -9.461 -35.079 1.00 66.69 79 PRO A C 1
ATOM 649 O O . PRO A 1 79 ? 14.137 -9.040 -35.703 1.00 66.69 79 PRO A O 1
ATOM 652 N N . GLU A 1 80 ? 16.127 -10.080 -35.669 1.00 63.56 80 GLU A N 1
ATOM 653 C CA . GLU A 1 80 ? 16.261 -10.283 -37.119 1.00 63.56 80 GLU A CA 1
ATOM 654 C C . GLU A 1 80 ? 15.178 -11.222 -37.680 1.00 63.56 80 GLU A C 1
ATOM 656 O O . GLU A 1 80 ? 14.696 -11.026 -38.791 1.00 63.56 80 GLU A O 1
ATOM 661 N N . GLU A 1 81 ? 14.745 -12.218 -36.899 1.00 69.56 81 GLU A N 1
ATOM 662 C CA . GLU A 1 81 ? 13.670 -13.147 -37.277 1.00 69.56 81 GLU A CA 1
ATOM 663 C C . GLU A 1 81 ? 12.278 -12.486 -37.260 1.00 69.56 81 GLU A C 1
ATOM 665 O O . GLU A 1 81 ? 11.389 -12.928 -37.988 1.00 69.56 81 GLU A O 1
ATOM 670 N N . ASP A 1 82 ? 12.083 -11.430 -36.457 1.00 59.41 82 ASP A N 1
ATOM 671 C CA . ASP A 1 82 ? 10.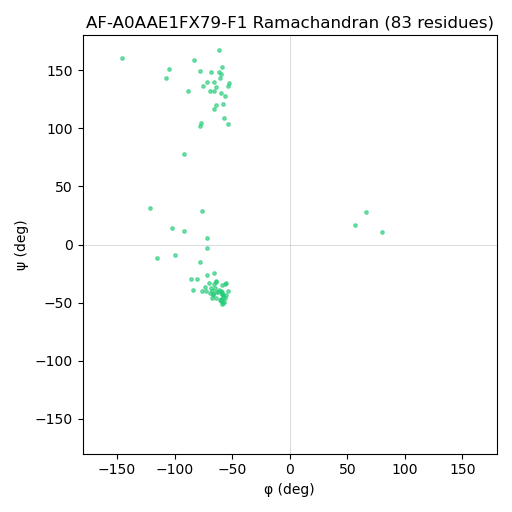822 -10.674 -36.374 1.00 59.41 82 ASP A CA 1
ATOM 672 C C . ASP A 1 82 ? 10.683 -9.657 -37.536 1.00 59.41 82 ASP A C 1
ATOM 674 O O . ASP A 1 82 ? 9.563 -9.374 -37.958 1.00 59.41 82 ASP A O 1
ATOM 678 N N . GLU A 1 83 ? 11.792 -9.116 -38.066 1.00 71.38 83 GLU A N 1
ATOM 679 C CA . GLU A 1 83 ? 11.804 -8.129 -39.169 1.00 71.38 83 GLU A CA 1
ATOM 680 C C . GLU A 1 83 ? 11.581 -8.749 -40.563 1.00 71.38 83 GLU A C 1
ATOM 682 O O . GLU A 1 83 ? 11.268 -8.041 -41.520 1.00 71.38 83 GLU A O 1
ATOM 687 N N . LEU A 1 84 ? 11.716 -10.073 -40.684 1.00 67.88 84 LEU A N 1
ATOM 688 C CA . LEU A 1 84 ? 11.574 -10.827 -41.937 1.00 67.88 84 LEU A CA 1
ATOM 689 C C . LEU A 1 84 ? 10.140 -11.347 -42.204 1.00 67.88 84 LEU A C 1
ATOM 691 O O . LEU A 1 84 ? 9.951 -12.169 -43.105 1.00 67.88 84 LEU A O 1
ATOM 695 N N . ILE A 1 85 ? 9.136 -10.893 -41.439 1.00 56.81 85 ILE A N 1
ATOM 696 C CA . ILE A 1 85 ? 7.716 -11.311 -41.520 1.00 56.81 85 ILE A CA 1
ATOM 697 C C . ILE A 1 85 ? 6.825 -10.160 -41.990 1.00 56.81 85 ILE A C 1
ATOM 699 O O . ILE A 1 85 ? 5.942 -10.433 -42.839 1.00 56.81 85 ILE A O 1
#